Protein 2ZHG (pdb70)

Solvent-accessible surface area: 8100 Å² total; per-residue (Å²): 118,88,2,42,23,40,65,0,17,86,128,20,59,17,58,55,77,24,0,71,92,19,39,92,109,48,7,12,111,21,107,110,55,132,48,108,109,49,59,0,144,121,36,7,44,130,42,1,48,6,0,80,73,0,75,212,29,46,9,76,32,69,37,0,14,147,27,42,58,196,130,41,63,91,74,28,104,56,60,9,36,56,84,8,158,106,92,58,40,61,112,78,123,89,94,49,53,95,144,86,56,80,92,60,20,124,81,82,55,81,91,34,168,92,122,6,64,55,109,76,153

B-factor: mean 84.34, std 18.22, range [43.95, 150.49]

Structure (mmCIF, N/CA/C/O backbone):
data_2ZHG
#
_entry.id   2ZHG
#
_cell.length_a   53.374
_cell.length_b   53.374
_cell.length_c   355.159
_cell.angle_alpha   90.00
_cell.angle_beta   90.00
_cell.angle_gamma   120.00
#
_symmetry.space_group_name_H-M   'P 61 2 2'
#
loop_
_entity.id
_entity.type
_entity.pdbx_description
1 polymer "DNA (5'-D(*DGP*DCP*DCP*DTP*DCP*DAP*DAP*DGP*DTP*DTP*DAP*DAP*DCP*DTP*DTP*DGP*DAP*DGP*DGP*DC)-3')"
2 polymer 'Redox-sensitive transcriptional activator soxR'
3 non-polymer 'FE2/S2 (INORGANIC) CLUSTER'
4 non-polymer 2,3-DIHYDROXY-1,4-DITHIOBUTANE
5 non-polymer GLYCEROL
6 water water
#
loop_
_atom_site.group_PDB
_atom_site.id
_atom_site.type_symbol
_atom_site.label_atom_id
_atom_site.label_alt_id
_atom_site.label_comp_id
_atom_site.label_asym_id
_atom_site.label_entity_id
_atom_site.label_seq_id
_atom_site.pdbx_PDB_ins_code
_atom_site.Cartn_x
_atom_site.Cartn_y
_atom_site.Cartn_z
_atom_site.occupancy
_atom_site.B_iso_or_equiv
_atom_site.auth_seq_id
_atom_site.auth_comp_id
_atom_site.auth_asym_id
_atom_site.auth_atom_id
_atom_site.pdbx_PDB_model_num
ATOM 408 N N . ALA B 2 10 ? 18.413 -20.216 7.465 1.00 84.18 10 ALA A N 1
ATOM 409 C CA . ALA B 2 10 ? 17.264 -19.297 7.228 1.00 90.15 10 ALA A CA 1
ATOM 410 C C . ALA B 2 10 ? 17.043 -19.164 5.723 1.00 138.64 10 ALA A C 1
ATOM 411 O O . ALA B 2 10 ? 17.876 -19.609 4.925 1.00 103.44 10 ALA A O 1
ATOM 413 N N . LEU B 2 11 ? 15.912 -18.574 5.342 1.00 120.29 11 LEU A N 1
ATOM 414 C CA . LEU B 2 11 ? 15.590 -18.361 3.932 1.00 82.31 11 LEU A CA 1
ATOM 415 C C . LEU B 2 11 ? 16.073 -16.987 3.492 1.00 87.90 11 LEU A C 1
ATOM 416 O O . LEU B 2 11 ? 16.021 -16.016 4.251 1.00 91.39 11 LEU A O 1
ATOM 421 N N . LEU B 2 12 ? 16.532 -16.907 2.252 1.00 92.34 12 LEU A N 1
ATOM 422 C CA . LEU B 2 12 ? 17.036 -15.658 1.715 1.00 81.07 12 LEU A CA 1
ATOM 423 C C . LEU B 2 12 ? 15.943 -14.807 1.079 1.00 79.00 12 LEU A C 1
ATOM 424 O O . LEU B 2 12 ? 15.028 -15.329 0.440 1.00 65.64 12 LEU A O 1
ATOM 429 N N . THR B 2 13 ? 16.036 -13.494 1.261 1.00 101.67 13 THR A N 1
ATOM 430 C CA . THR B 2 13 ? 15.063 -12.595 0.657 1.00 92.33 13 THR A CA 1
ATOM 431 C C . THR B 2 13 ? 15.554 -12.261 -0.750 1.00 93.08 13 THR A C 1
ATOM 432 O O . THR B 2 13 ? 16.753 -12.316 -1.030 1.00 91.53 13 THR A O 1
ATOM 436 N N . PRO B 2 14 ? 14.629 -11.916 -1.658 1.00 86.97 14 PRO A N 1
ATOM 437 C CA . PRO B 2 14 ? 15.032 -11.588 -3.026 1.00 79.25 14 PRO A CA 1
ATOM 438 C C . PRO B 2 14 ? 16.200 -10.603 -3.079 1.00 101.28 14 PRO A C 1
ATOM 439 O O . PRO B 2 14 ? 17.110 -10.745 -3.898 1.00 76.74 14 PRO A O 1
ATOM 443 N N . GLY B 2 15 ? 16.172 -9.612 -2.194 1.00 68.76 15 GLY A N 1
ATOM 444 C CA . GLY B 2 15 ? 17.228 -8.616 -2.165 1.00 75.22 15 GLY A CA 1
ATOM 445 C C . GLY B 2 15 ? 18.593 -9.217 -1.903 1.00 75.95 15 GLY A C 1
ATOM 446 O O . GLY B 2 15 ? 19.535 -8.989 -2.661 1.00 76.14 15 GLY A O 1
ATOM 447 N N . GLU B 2 16 ? 18.701 -9.979 -0.818 1.00 87.50 16 GLU A N 1
ATOM 448 C CA . GLU B 2 16 ? 19.951 -10.630 -0.455 1.00 92.72 16 GLU A CA 1
ATOM 449 C C . GLU B 2 16 ? 20.487 -11.403 -1.655 1.00 95.25 16 GLU A C 1
ATOM 450 O O . GLU B 2 16 ? 21.570 -11.110 -2.171 1.00 92.80 16 GLU A O 1
ATOM 456 N N . VAL B 2 17 ? 19.709 -12.388 -2.096 1.00 90.18 17 VAL A N 1
ATOM 457 C CA . VAL B 2 17 ? 20.075 -13.226 -3.231 1.00 88.08 17 VAL A CA 1
ATOM 458 C C . VAL B 2 17 ? 20.590 -12.403 -4.406 1.00 88.08 17 VAL A C 1
ATOM 459 O O . VAL B 2 17 ? 21.441 -12.856 -5.168 1.00 70.86 17 VAL A O 1
ATOM 463 N N . ALA B 2 18 ? 20.072 -11.190 -4.547 1.00 77.86 18 ALA A N 1
ATOM 464 C CA . ALA B 2 18 ? 20.493 -10.311 -5.630 1.00 83.70 18 ALA A CA 1
ATOM 465 C C . ALA B 2 18 ? 21.916 -9.804 -5.398 1.00 86.06 18 ALA A C 1
ATOM 466 O O . ALA B 2 18 ? 22.699 -9.674 -6.339 1.00 87.47 18 ALA A O 1
ATOM 468 N N . LYS B 2 19 ? 22.249 -9.523 -4.142 1.00 83.61 19 LYS A N 1
ATOM 469 C CA . LYS B 2 19 ? 23.572 -9.026 -3.811 1.00 88.32 19 LYS A CA 1
ATOM 470 C C . LYS B 2 19 ? 24.596 -10.147 -3.902 1.00 83.80 19 LYS A C 1
ATOM 471 O O . LYS B 2 19 ? 25.666 -9.969 -4.485 1.00 94.65 19 LYS A O 1
ATOM 473 N N . ARG B 2 20 ? 24.261 -11.309 -3.347 1.00 102.20 20 ARG A N 1
ATOM 474 C CA . ARG B 2 20 ? 25.177 -12.446 -3.362 1.00 94.00 20 ARG A CA 1
ATOM 475 C C . ARG B 2 20 ? 25.289 -13.134 -4.718 1.00 96.11 20 ARG A C 1
ATOM 476 O O . ARG B 2 20 ? 26.191 -13.945 -4.929 1.00 95.34 20 ARG A O 1
ATOM 484 N N . SER B 2 21 ? 24.379 -12.812 -5.634 1.00 90.90 21 SER A N 1
ATOM 485 C CA . SER B 2 21 ? 24.408 -13.393 -6.973 1.00 93.26 21 SER A CA 1
ATOM 486 C C . SER B 2 21 ? 24.971 -12.387 -7.956 1.00 84.24 21 SER A C 1
ATOM 487 O O . SER B 2 21 ? 25.654 -12.756 -8.908 1.00 93.26 21 SE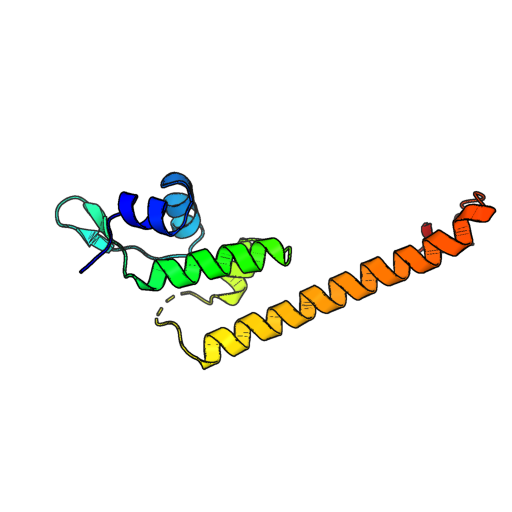R A O 1
ATOM 490 N N . GLY B 2 22 ? 24.677 -11.111 -7.716 1.00 82.69 22 GLY A N 1
ATOM 491 C CA . GLY B 2 22 ? 25.146 -10.060 -8.600 1.00 80.94 22 GLY A CA 1
ATOM 492 C C . GLY B 2 22 ? 24.221 -9.941 -9.797 1.00 81.51 22 GLY A C 1
ATOM 493 O O . GLY B 2 22 ? 24.639 -9.587 -10.901 1.00 97.91 22 GLY A O 1
ATOM 494 N N . VAL B 2 23 ? 22.950 -10.251 -9.567 1.00 80.07 23 VAL A N 1
ATOM 495 C CA . VAL B 2 23 ? 21.929 -10.190 -10.601 1.00 77.65 23 VAL A CA 1
ATOM 496 C C . VAL B 2 23 ? 20.777 -9.321 -10.114 1.00 75.96 23 VAL A C 1
ATOM 497 O O . VAL B 2 23 ? 20.569 -9.175 -8.911 1.00 79.31 23 VAL A O 1
ATOM 501 N N . ALA B 2 24 ? 20.027 -8.751 -11.048 1.00 84.59 24 ALA A N 1
ATOM 502 C CA . ALA B 2 24 ? 18.894 -7.906 -10.699 1.00 67.88 24 ALA A CA 1
ATOM 503 C C . ALA 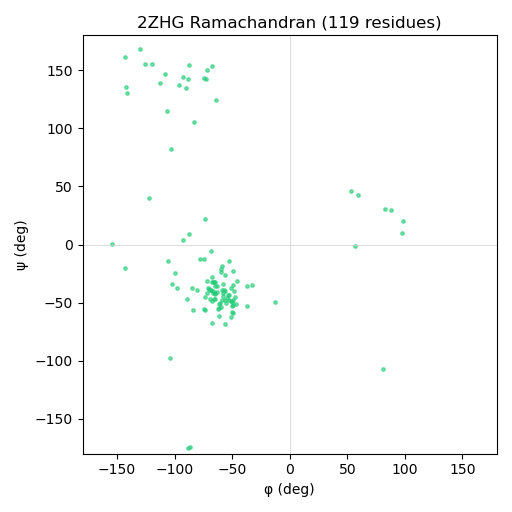B 2 24 ? 17.802 -8.754 -10.063 1.00 74.41 24 ALA A C 1
ATOM 504 O O . ALA B 2 24 ? 17.713 -9.959 -10.321 1.00 84.59 24 ALA A O 1
ATOM 506 N N . VAL B 2 25 ? 16.978 -8.140 -9.218 1.00 67.61 25 VAL A N 1
ATOM 507 C CA . VAL B 2 25 ? 15.884 -8.884 -8.615 1.00 62.21 25 VAL A CA 1
ATOM 508 C C . VAL B 2 25 ? 14.959 -9.251 -9.769 1.00 62.96 25 VAL A C 1
ATOM 509 O O . VAL B 2 25 ? 14.321 -10.306 -9.761 1.00 60.07 25 VAL A O 1
ATOM 513 N N . SER B 2 26 ? 14.902 -8.373 -10.769 1.00 65.78 26 SER A N 1
ATOM 514 C CA . SER B 2 26 ? 14.079 -8.620 -11.944 1.00 60.13 26 SER A CA 1
ATOM 515 C C . SER B 2 26 ? 14.648 -9.829 -12.668 1.00 65.78 26 SER A C 1
ATOM 516 O O . SER B 2 26 ? 13.910 -10.585 -13.294 1.00 52.21 26 SER A O 1
ATOM 519 N N . ALA B 2 27 ? 15.968 -9.995 -12.597 1.00 56.94 27 ALA A N 1
ATOM 520 C CA . ALA B 2 27 ? 16.630 -11.128 -13.236 1.00 50.46 27 ALA A CA 1
ATOM 521 C C . ALA B 2 27 ? 16.156 -12.411 -12.553 1.00 65.61 27 ALA A C 1
ATOM 522 O O . ALA B 2 27 ? 15.863 -13.414 -13.223 1.00 60.77 27 ALA A O 1
ATOM 524 N N . LEU B 2 28 ? 16.073 -12.377 -11.220 1.00 57.39 28 LEU A N 1
ATOM 525 C CA . LEU B 2 28 ? 15.616 -13.538 -10.463 1.00 73.22 28 LEU A CA 1
ATOM 526 C C . LEU B 2 28 ? 14.150 -13.832 -10.801 1.00 55.35 28 LEU A C 1
ATOM 527 O O . LEU B 2 28 ? 13.767 -14.987 -10.989 1.00 59.26 28 LEU A O 1
ATOM 532 N N . HIS B 2 29 ? 13.328 -12.792 -10.897 1.00 51.93 29 HIS A N 1
ATOM 533 C CA . HIS B 2 29 ? 11.928 -12.995 -11.257 1.00 78.13 29 HIS A CA 1
ATOM 534 C C . HIS B 2 29 ? 11.847 -13.736 -12.577 1.00 61.47 29 HIS A C 1
ATOM 535 O O . HIS B 2 29 ? 11.101 -14.706 -12.721 1.00 78.13 29 HIS A O 1
ATOM 542 N N . PHE B 2 30 ? 12.624 -13.252 -13.540 1.00 66.86 30 PHE A N 1
ATOM 543 C CA . PHE B 2 30 ? 12.668 -13.816 -14.879 1.00 65.79 30 PHE A CA 1
ATOM 544 C C . PHE B 2 30 ? 13.135 -15.265 -14.879 1.00 63.53 30 PHE A C 1
ATOM 545 O O . PHE B 2 30 ? 12.476 -16.120 -15.461 1.00 67.16 30 PHE A O 1
ATOM 553 N N . TYR B 2 31 ? 14.257 -15.550 -14.227 1.00 84.32 31 TYR A N 1
ATOM 554 C CA . TYR B 2 31 ? 14.760 -16.918 -14.186 1.00 65.58 31 TYR A CA 1
ATOM 555 C C . TYR B 2 31 ? 13.721 -17.867 -13.620 1.00 70.74 31 TYR A C 1
ATOM 556 O O . TYR B 2 31 ? 13.564 -18.991 -14.098 1.00 72.11 31 TYR A O 1
ATOM 565 N N . GLU B 2 32 ? 13.009 -17.416 -12.598 1.00 74.76 32 GLU A N 1
ATOM 566 C CA . GLU B 2 32 ? 11.991 -18.248 -11.990 1.00 59.19 32 GLU A CA 1
ATOM 567 C C . GLU B 2 32 ? 10.840 -18.480 -12.972 1.00 57.21 32 GLU A C 1
ATOM 568 O O . GLU B 2 32 ? 10.306 -19.585 -13.058 1.00 74.76 32 GLU A O 1
ATOM 574 N N . SER B 2 33 ? 10.464 -17.445 -13.719 1.00 55.34 33 SER A N 1
ATOM 575 C CA . SER B 2 33 ? 9.374 -17.576 -14.677 1.00 55.39 33 SER A CA 1
ATOM 576 C C . SER B 2 33 ? 9.796 -18.508 -15.810 1.00 60.05 33 SER A C 1
ATOM 577 O O . SER B 2 33 ? 8.967 -19.218 -16.383 1.00 64.31 33 SER A O 1
ATOM 580 N N . LYS B 2 34 ? 11.087 -18.499 -16.136 1.00 67.35 34 LYS A N 1
ATOM 581 C CA . LYS B 2 34 ? 11.617 -19.376 -17.179 1.00 88.21 34 LYS A CA 1
ATOM 582 C C . LYS B 2 34 ? 11.984 -20.700 -16.512 1.00 67.45 34 LYS A C 1
ATOM 583 O O . LYS B 2 34 ? 12.620 -21.559 -17.121 1.00 70.06 34 LYS A O 1
ATOM 589 N N . GLY B 2 35 ? 11.586 -20.834 -15.246 1.00 79.76 35 GLY A N 1
ATOM 590 C CA . GLY B 2 35 ? 11.831 -22.041 -14.470 1.00 65.01 35 GLY A CA 1
ATOM 591 C C . GLY B 2 35 ? 13.262 -22.499 -14.246 1.00 63.10 35 GLY A C 1
ATOM 592 O O . GLY B 2 35 ? 13.546 -23.689 -14.335 1.00 72.82 35 GLY A O 1
ATOM 593 N N . LEU B 2 36 ? 14.171 -21.581 -13.943 1.00 84.44 36 LEU A N 1
ATOM 594 C CA . LEU B 2 36 ? 15.559 -21.972 -13.720 1.00 62.84 36 LEU A CA 1
ATOM 595 C C . LEU B 2 36 ? 15.912 -21.927 -12.233 1.00 66.56 36 LEU A C 1
ATOM 596 O O . LEU B 2 36 ? 16.945 -22.451 -11.804 1.00 69.68 36 LEU A O 1
ATOM 601 N N . ILE B 2 37 ? 15.048 -21.293 -11.453 1.00 63.04 37 ILE A N 1
ATOM 602 C CA . ILE B 2 37 ? 15.232 -21.212 -10.015 1.00 56.79 37 ILE A CA 1
ATOM 603 C C . ILE B 2 37 ? 13.845 -21.319 -9.401 1.00 60.27 37 ILE A C 1
ATOM 604 O O . ILE B 2 37 ? 12.845 -21.127 -10.096 1.00 62.72 37 ILE A O 1
ATOM 609 N N . THR B 2 38 ? 13.775 -21.652 -8.116 1.00 85.69 38 THR A N 1
ATOM 610 C CA . THR B 2 38 ? 12.481 -21.805 -7.460 1.00 71.32 38 THR A CA 1
ATOM 611 C C . THR B 2 38 ? 12.252 -20.877 -6.285 1.00 72.23 38 THR A C 1
ATOM 612 O O . THR B 2 38 ? 13.185 -20.412 -5.631 1.00 70.04 38 THR A O 1
ATOM 616 N N . SER B 2 39 ? 10.982 -20.632 -6.007 1.00 72.26 39 SER A N 1
ATOM 617 C CA . SER B 2 39 ? 10.627 -19.760 -4.919 1.00 93.30 39 SER A CA 1
ATOM 618 C C . SER B 2 39 ? 9.597 -20.363 -3.980 1.00 74.40 39 SER A C 1
ATOM 619 O O . SER B 2 39 ? 8.978 -21.395 -4.248 1.00 93.30 39 SER A O 1
ATOM 622 N N . ILE B 2 40 ? 9.448 -19.687 -2.857 1.00 87.16 40 ILE A N 1
ATOM 623 C CA . ILE B 2 40 ? 8.509 -20.050 -1.823 1.00 88.31 40 ILE A CA 1
ATOM 624 C C . ILE B 2 40 ? 8.013 -18.688 -1.354 1.00 91.19 40 ILE A C 1
ATOM 625 O O . ILE B 2 40 ? 8.805 -17.754 -1.206 1.00 82.95 40 ILE A O 1
ATOM 630 N N . ARG B 2 41 ? 6.706 -18.557 -1.161 1.00 92.54 41 ARG A N 1
ATOM 631 C CA . ARG B 2 41 ? 6.151 -17.286 -0.715 1.00 92.84 41 ARG A CA 1
ATOM 632 C C . ARG B 2 41 ? 5.957 -17.296 0.800 1.00 93.25 41 ARG A C 1
ATOM 633 O O . ARG B 2 41 ? 5.507 -18.292 1.366 1.00 96.07 41 ARG A O 1
ATOM 641 N N . ASN B 2 42 ? 6.311 -16.192 1.454 1.00 93.36 42 ASN A N 1
ATOM 642 C CA . ASN B 2 42 ? 6.161 -16.083 2.902 1.00 95.44 42 ASN A CA 1
ATOM 643 C C . ASN B 2 42 ? 4.747 -15.602 3.236 1.00 95.16 42 ASN A C 1
ATOM 644 O O . ASN B 2 42 ? 3.909 -15.469 2.346 1.00 100.26 42 ASN A O 1
ATOM 649 N N . SER B 2 43 ? 4.474 -15.342 4.509 1.00 131.48 43 SER A N 1
ATOM 650 C CA . SER B 2 43 ? 3.136 -14.923 4.914 1.00 89.84 43 SER A CA 1
ATOM 651 C C . SER B 2 43 ? 2.562 -13.721 4.150 1.00 131.48 43 SER A C 1
ATOM 652 O O . SER B 2 43 ? 1.360 -13.465 4.211 1.00 92.54 43 SER A O 1
ATOM 655 N N . GLY B 2 44 ? 3.410 -13.000 3.421 1.00 88.73 44 GLY A N 1
ATOM 656 C CA . GLY B 2 44 ? 2.942 -11.844 2.670 1.00 86.99 44 GLY A CA 1
ATOM 657 C C . GLY B 2 44 ? 3.218 -11.930 1.177 1.00 92.48 44 GLY A C 1
ATOM 658 O O . GLY B 2 44 ? 3.588 -10.941 0.550 1.00 92.31 44 GLY A O 1
ATOM 659 N N . ASN B 2 45 ? 3.037 -13.125 0.619 1.00 95.68 45 ASN A N 1
ATOM 660 C CA . ASN B 2 45 ? 3.245 -13.411 -0.803 1.00 90.23 45 ASN A CA 1
ATOM 661 C C . ASN B 2 45 ? 4.634 -13.083 -1.340 1.00 91.15 45 ASN A C 1
ATOM 662 O O . ASN B 2 45 ? 4.915 -13.302 -2.520 1.00 86.99 45 ASN A O 1
ATOM 667 N N . GLN B 2 46 ? 5.498 -12.560 -0.475 1.00 88.10 46 GLN A N 1
ATOM 668 C CA . GLN B 2 46 ? 6.867 -12.224 -0.861 1.00 86.93 46 GLN A CA 1
ATOM 669 C C . GLN B 2 46 ? 7.687 -13.507 -1.030 1.00 88.69 46 GLN A C 1
ATOM 670 O O . GLN B 2 46 ? 7.509 -14.467 -0.285 1.00 90.43 46 GLN A O 1
ATOM 676 N N . ARG B 2 47 ? 8.575 -13.526 -2.019 1.00 84.98 47 ARG A N 1
ATOM 677 C CA . ARG B 2 47 ? 9.408 -14.698 -2.278 1.00 75.36 47 ARG A CA 1
ATOM 678 C C . ARG B 2 47 ? 10.486 -14.880 -1.216 1.00 90.72 47 ARG A C 1
ATOM 679 O O . ARG B 2 47 ? 10.972 -13.913 -0.627 1.00 75.92 47 ARG A O 1
ATOM 687 N N . ARG B 2 48 ? 10.863 -16.132 -0.991 1.00 70.39 48 ARG A N 1
ATOM 688 C CA . ARG B 2 48 ? 11.915 -16.475 -0.043 1.00 69.54 48 ARG A CA 1
ATOM 689 C C . ARG B 2 48 ? 12.690 -17.606 -0.703 1.00 72.78 48 ARG A C 1
ATOM 690 O O . ARG B 2 48 ? 12.096 -18.570 -1.193 1.00 81.66 48 ARG A O 1
ATOM 698 N N . TYR B 2 49 ? 14.015 -17.477 -0.740 1.00 77.21 49 TYR A N 1
ATOM 699 C CA . TYR B 2 49 ? 14.841 -18.485 -1.396 1.00 79.06 49 TYR A CA 1
ATOM 700 C C . TYR B 2 49 ? 15.684 -19.399 -0.533 1.00 83.50 49 TYR A C 1
ATOM 701 O O . TYR B 2 49 ? 16.205 -19.017 0.518 1.00 82.40 49 TYR A O 1
ATOM 710 N N . LYS B 2 50 ? 15.819 -20.614 -1.049 1.00 85.74 50 LYS A N 1
ATOM 711 C CA . LYS B 2 50 ? 16.590 -21.702 -0.465 1.00 91.12 50 LYS A CA 1
ATOM 712 C C . LYS B 2 50 ? 18.049 -21.487 -0.882 1.00 91.66 50 LYS A C 1
ATOM 713 O O . LYS B 2 50 ? 18.375 -21.735 -2.035 1.00 107.77 50 LYS A O 1
ATOM 719 N N . ARG B 2 51 ? 18.911 -21.034 0.030 1.00 98.02 51 ARG A N 1
ATOM 720 C CA . ARG B 2 51 ? 20.342 -20.803 -0.255 1.00 100.84 51 ARG A CA 1
ATOM 721 C C . ARG B 2 51 ? 20.825 -21.401 -1.578 1.00 94.97 51 ARG A C 1
ATOM 722 O O . ARG B 2 51 ? 21.493 -20.738 -2.376 1.00 95.44 51 ARG A O 1
ATOM 730 N N . ASP B 2 52 ? 20.495 -22.673 -1.770 1.00 91.26 52 ASP A N 1
ATOM 731 C CA . ASP B 2 52 ? 20.829 -23.432 -2.966 1.00 89.53 52 ASP A CA 1
ATOM 732 C C . ASP B 2 52 ? 20.740 -22.573 -4.233 1.00 90.89 52 ASP A C 1
ATOM 733 O O . ASP B 2 52 ? 21.526 -22.743 -5.166 1.00 86.06 52 ASP A O 1
ATOM 738 N N . VAL B 2 53 ? 19.779 -21.652 -4.258 1.00 86.39 53 VAL A N 1
ATOM 739 C CA . VAL B 2 53 ? 19.578 -20.785 -5.407 1.00 82.18 53 VAL A CA 1
ATOM 740 C C . VAL B 2 53 ? 20.893 -20.131 -5.817 1.00 81.17 53 VAL A C 1
ATOM 741 O O . VAL B 2 53 ? 21.163 -19.973 -7.008 1.00 89.95 53 VAL A O 1
ATOM 745 N N . LEU B 2 54 ? 21.717 -19.769 -4.838 1.00 76.75 54 LEU A N 1
ATOM 746 C CA . LEU B 2 54 ? 23.001 -19.151 -5.135 1.00 64.79 54 LEU A CA 1
ATOM 747 C C . LEU B 2 54 ? 23.8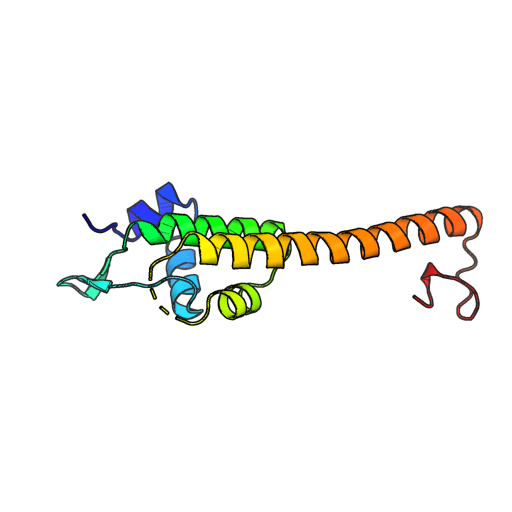28 -20.009 -6.082 1.00 70.84 54 LEU A C 1
ATOM 748 O O . LEU B 2 54 ? 24.388 -19.506 -7.054 1.00 71.85 54 LEU A O 1
ATOM 753 N N . ARG B 2 55 ? 23.895 -21.308 -5.803 1.00 78.44 55 ARG A N 1
ATOM 754 C CA . ARG B 2 55 ? 24.656 -22.231 -6.642 1.00 82.58 55 ARG A CA 1
ATOM 755 C C . ARG B 2 55 ? 24.092 -22.309 -8.053 1.00 82.71 55 ARG A C 1
ATOM 756 O O . ARG B 2 55 ? 24.842 -22.355 -9.023 1.00 89.88 55 ARG A O 1
ATOM 764 N N . TYR B 2 56 ? 22.770 -22.333 -8.168 1.00 80.81 56 TYR A N 1
ATOM 765 C CA . TYR B 2 56 ? 22.135 -22.399 -9.475 1.00 76.87 56 TYR A CA 1
ATOM 766 C C . TYR B 2 56 ? 22.463 -21.183 -10.298 1.00 70.74 56 TYR A C 1
ATOM 767 O O . TYR B 2 56 ? 22.965 -21.299 -11.415 1.00 64.31 56 TYR A O 1
ATOM 776 N N . VAL B 2 57 ? 22.175 -20.013 -9.741 1.00 61.90 57 VAL A N 1
ATOM 777 C CA . VAL B 2 57 ? 22.442 -18.776 -10.445 1.00 64.90 57 VAL A CA 1
ATOM 778 C C . VAL B 2 57 ? 23.879 -18.797 -10.925 1.00 66.43 57 VAL A C 1
ATOM 779 O O . VAL B 2 57 ? 24.149 -18.518 -12.095 1.00 53.61 57 VAL A O 1
ATOM 783 N N . ALA B 2 58 ? 24.793 -19.149 -10.021 1.00 69.52 58 ALA A N 1
ATOM 784 C CA . ALA B 2 58 ? 26.217 -19.241 -10.348 1.00 65.58 58 ALA A CA 1
ATOM 785 C C . ALA B 2 58 ? 26.397 -20.127 -11.574 1.00 65.14 58 ALA A C 1
ATOM 786 O O . ALA B 2 58 ? 27.164 -19.809 -12.482 1.00 66.30 58 ALA A O 1
ATOM 788 N N . ILE B 2 59 ? 25.676 -21.241 -11.588 1.00 57.43 59 ILE A N 1
ATOM 789 C CA . ILE B 2 59 ? 25.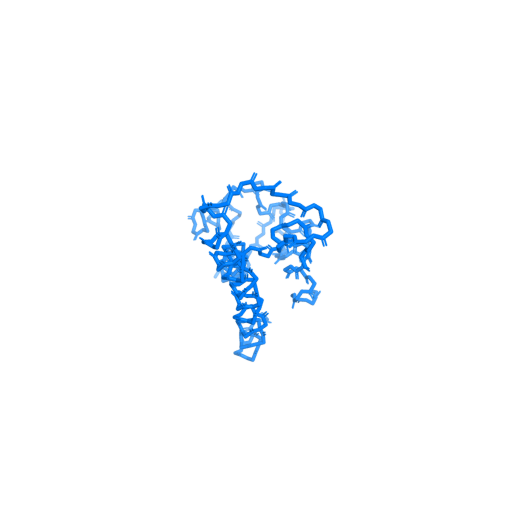732 -22.180 -12.689 1.00 65.63 59 ILE A CA 1
ATOM 790 C C . ILE B 2 59 ? 25.112 -21.566 -13.937 1.00 61.81 59 ILE A C 1
ATOM 791 O O . ILE B 2 59 ? 25.618 -21.752 -15.048 1.00 63.38 59 ILE A O 1
ATOM 796 N N . ILE B 2 60 ? 24.023 -20.826 -13.763 1.00 60.55 60 ILE A N 1
ATOM 797 C CA . ILE B 2 60 ? 23.380 -20.208 -14.916 1.00 72.70 60 ILE A CA 1
ATOM 798 C C . ILE B 2 60 ? 24.386 -19.311 -15.622 1.00 62.37 60 ILE A C 1
ATOM 799 O O . ILE B 2 60 ? 24.479 -19.308 -16.848 1.00 60.63 60 ILE A O 1
ATOM 804 N N . LYS B 2 61 ? 25.158 -18.570 -14.841 1.00 58.58 61 LYS A N 1
ATOM 805 C CA . LYS B 2 61 ? 26.156 -17.681 -15.405 1.00 67.35 61 LYS A CA 1
ATOM 806 C C . LYS B 2 61 ? 27.335 -18.395 -1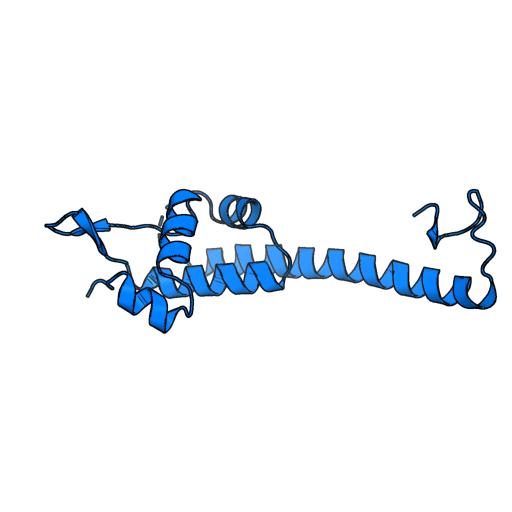6.048 1.00 63.91 61 LYS A C 1
ATOM 807 O O . LYS B 2 61 ? 27.857 -17.952 -17.077 1.00 69.54 61 LYS A O 1
ATOM 813 N N . ILE B 2 62 ? 27.774 -19.493 -15.448 1.00 68.10 62 ILE A N 1
ATOM 814 C CA . ILE B 2 62 ? 28.886 -20.211 -16.041 1.00 62.12 62 ILE A CA 1
ATOM 815 C C . ILE B 2 62 ? 28.355 -20.763 -17.357 1.00 58.40 62 ILE A C 1
ATOM 816 O O . ILE B 2 62 ? 29.035 -20.703 -18.374 1.00 56.73 62 ILE A O 1
ATOM 821 N N . ALA B 2 63 ? 27.125 -21.269 -17.342 1.00 61.78 63 ALA A N 1
ATOM 822 C CA . ALA B 2 63 ? 26.525 -21.810 -18.557 1.00 63.07 63 ALA A CA 1
ATOM 823 C C . ALA B 2 63 ? 26.452 -20.746 -19.645 1.00 65.12 63 ALA A C 1
ATOM 824 O O . ALA B 2 63 ? 26.663 -21.041 -20.824 1.00 59.31 63 ALA A O 1
ATOM 826 N N . GLN B 2 64 ? 26.139 -19.514 -19.248 1.00 56.82 64 GLN A N 1
ATOM 827 C CA . GLN B 2 64 ? 26.051 -18.413 -20.195 1.00 54.74 64 GLN A CA 1
ATOM 828 C C . GLN B 2 64 ? 27.424 -18.162 -20.786 1.00 67.27 64 GLN A C 1
ATOM 829 O O . GLN B 2 64 ? 27.555 -18.018 -22.002 1.00 63.18 64 GLN A O 1
ATOM 835 N N . ARG B 2 65 ? 28.445 -18.096 -19.928 1.00 55.08 65 ARG A N 1
ATOM 836 C CA . ARG B 2 65 ? 29.811 -17.874 -20.403 1.00 62.65 65 ARG A CA 1
ATOM 837 C C . ARG B 2 65 ? 30.141 -18.922 -21.472 1.00 59.06 65 ARG A C 1
ATOM 838 O O . ARG B 2 65 ? 30.717 -18.604 -22.510 1.00 64.40 65 ARG A O 1
ATOM 846 N N . ILE B 2 66 ? 29.757 -20.169 -21.215 1.00 63.52 66 ILE A N 1
ATOM 847 C CA . ILE B 2 66 ? 29.991 -21.260 -22.158 1.00 63.41 66 ILE A CA 1
ATOM 848 C C . ILE B 2 66 ? 29.290 -20.947 -23.482 1.00 69.60 66 ILE A C 1
ATOM 849 O O . ILE B 2 66 ? 29.628 -21.514 -24.525 1.00 76.37 66 ILE A O 1
ATOM 854 N N . GLY B 2 67 ? 28.296 -20.058 -23.423 1.00 76.11 67 GLY A N 1
ATOM 855 C CA . GLY B 2 67 ? 27.553 -19.671 -24.613 1.00 74.29 67 GLY A CA 1
ATOM 856 C C . GLY B 2 67 ? 26.241 -20.418 -24.758 1.00 76.32 67 GLY A C 1
ATOM 857 O O . GLY B 2 67 ? 25.665 -20.494 -25.847 1.00 84.96 67 GLY A O 1
ATOM 858 N N . ILE B 2 68 ? 25.766 -20.962 -23.643 1.00 76.48 68 ILE A N 1
ATOM 859 C CA . ILE B 2 68 ? 24.529 -21.729 -23.617 1.00 77.15 68 ILE A CA 1
ATOM 860 C C . ILE B 2 68 ? 23.287 -20.877 -23.340 1.00 76.54 68 ILE A C 1
ATOM 861 O O . ILE B 2 68 ? 23.290 -20.030 -22.443 1.00 80.68 68 ILE A O 1
ATOM 866 N N . PRO B 2 69 ? 22.206 -21.095 -24.119 1.00 75.60 69 PRO A N 1
ATOM 867 C CA . PRO B 2 69 ? 20.942 -20.362 -23.979 1.00 73.89 69 PRO A CA 1
ATOM 868 C C . PRO B 2 69 ? 20.111 -20.784 -22.768 1.00 71.78 69 PRO A C 1
ATOM 869 O O . PRO B 2 69 ? 20.066 -21.958 -22.410 1.00 68.92 69 PRO A O 1
ATOM 873 N N . LEU B 2 70 ? 19.448 -19.818 -22.146 1.00 82.98 70 LEU A N 1
ATOM 874 C CA . LEU B 2 70 ? 18.624 -20.092 -20.981 1.00 61.89 70 LEU A CA 1
ATOM 875 C C . LEU B 2 70 ? 17.708 -21.299 -21.174 1.00 61.68 70 LEU A C 1
ATOM 876 O O . LEU B 2 70 ? 17.678 -22.195 -20.332 1.00 65.72 70 LEU A O 1
ATOM 881 N N . ALA B 2 71 ? 16.961 -21.326 -22.273 1.00 70.25 71 ALA A N 1
ATOM 882 C CA . ALA B 2 71 ? 16.049 -22.438 -22.541 1.00 76.73 71 ALA A CA 1
ATOM 883 C C . ALA B 2 71 ? 16.773 -23.766 -22.369 1.00 80.00 71 ALA A C 1
ATOM 884 O O . ALA B 2 71 ? 16.274 -24.679 -21.713 1.00 76.50 71 ALA A O 1
ATOM 886 N N . THR B 2 72 ? 17.954 -23.857 -22.972 1.00 77.74 72 THR A N 1
ATOM 887 C CA . THR B 2 72 ? 18.789 -25.048 -22.897 1.00 72.66 72 THR A CA 1
ATOM 888 C C . THR B 2 72 ? 19.267 -25.298 -21.469 1.00 71.36 72 THR A C 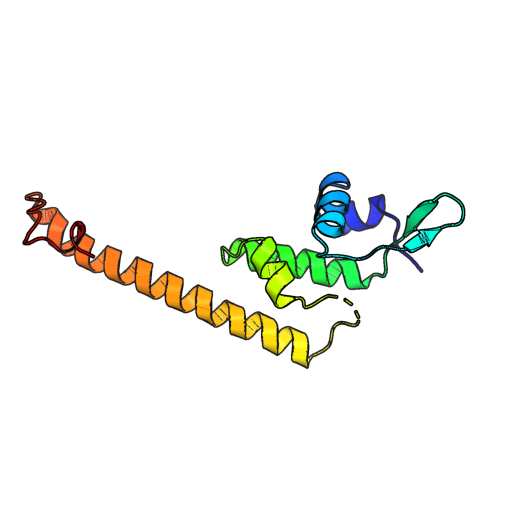1
ATOM 889 O O . THR B 2 72 ? 19.396 -26.440 -21.043 1.00 74.84 72 THR A O 1
ATOM 893 N N . ILE B 2 73 ? 19.545 -24.232 -20.730 1.00 64.21 73 ILE A N 1
ATOM 894 C CA . ILE B 2 73 ? 19.995 -24.394 -19.358 1.00 69.10 73 ILE A CA 1
ATOM 895 C C . ILE B 2 73 ? 18.853 -24.967 -18.524 1.00 69.68 73 ILE A C 1
ATOM 896 O O . ILE B 2 73 ? 19.086 -25.651 -17.530 1.00 77.86 73 ILE A O 1
ATOM 901 N N . GLY B 2 74 ? 17.619 -24.681 -18.930 1.00 68.11 74 GLY A N 1
ATOM 902 C CA . GLY B 2 74 ? 16.474 -25.218 -18.217 1.00 71.86 74 GLY A CA 1
ATOM 903 C C . GLY B 2 74 ? 16.296 -26.641 -18.704 1.00 80.65 74 GLY A C 1
ATOM 904 O O . GLY B 2 74 ? 16.004 -27.554 -17.933 1.00 77.70 74 GLY A O 1
ATOM 905 N N . GLU B 2 75 ? 16.499 -26.814 -20.007 1.00 94.84 75 GLU A N 1
ATOM 906 C CA . GLU B 2 75 ? 16.394 -28.109 -20.670 1.00 99.74 75 GLU A CA 1
ATOM 907 C C . GLU B 2 75 ? 17.371 -29.100 -20.054 1.00 101.48 75 GLU A C 1
ATOM 908 O O . GLU B 2 75 ? 17.229 -30.307 -20.224 1.00 110.31 75 GLU A O 1
ATOM 914 N N . ALA B 2 76 ? 18.371 -28.582 -19.350 1.00 102.29 76 ALA A N 1
ATOM 915 C CA . ALA B 2 76 ? 19.378 -29.420 -18.709 1.00 99.71 76 ALA A CA 1
ATOM 916 C C . ALA B 2 76 ? 19.070 -29.579 -17.225 1.00 102.94 76 ALA A C 1
ATOM 917 O O . ALA B 2 76 ? 19.477 -30.549 -16.590 1.00 88.21 76 ALA A O 1
ATOM 919 N N . PHE B 2 77 ? 18.340 -28.613 -16.683 1.00 99.75 77 PHE A N 1
ATOM 920 C CA . PHE B 2 77 ? 17.976 -28.613 -15.274 1.00 102.96 77 PHE A CA 1
ATOM 921 C C . PHE B 2 77 ? 16.828 -29.560 -14.913 1.00 105.47 77 PHE A C 1
ATOM 922 O O . PHE B 2 77 ? 16.597 -29.832 -13.735 1.00 112.81 77 PHE A O 1
ATOM 930 N N . GLY B 2 78 ? 16.117 -30.075 -15.912 1.00 106.90 78 GLY A N 1
ATOM 931 C CA . GLY B 2 78 ? 15.007 -30.962 -15.613 1.00 107.85 78 GLY A CA 1
ATOM 932 C C . GLY B 2 78 ? 13.793 -30.134 -15.231 1.00 113.38 78 GLY A C 1
ATOM 933 O O . GLY B 2 78 ? 13.188 -29.505 -16.095 1.00 127.05 78 GLY A O 1
ATOM 934 N N . VAL B 2 79 ? 13.427 -30.120 -13.950 1.00 115.40 79 VAL A N 1
ATOM 935 C CA . VAL B 2 79 ? 12.273 -29.335 -13.504 1.00 116.36 79 VAL A CA 1
ATOM 936 C C . VAL B 2 79 ? 12.510 -28.720 -12.125 1.00 116.09 79 VAL A C 1
ATOM 937 O O . VAL B 2 79 ? 12.181 -29.316 -11.097 1.00 115.28 79 VAL A O 1
ATOM 941 N N . THR B 2 85 ? 18.135 -29.495 -3.724 1.00 117.96 85 THR A N 1
ATOM 942 C CA . THR B 2 85 ? 18.000 -30.719 -4.503 1.00 111.00 85 THR A CA 1
ATOM 943 C C . THR B 2 85 ? 19.071 -30.834 -5.588 1.00 114.96 85 THR A C 1
ATOM 944 O O . THR B 2 85 ? 18.823 -31.438 -6.638 1.00 120.55 85 THR A O 1
ATOM 946 N N . LEU B 2 86 ? 20.249 -30.251 -5.348 1.00 114.63 86 LEU A N 1
ATOM 947 C CA . LEU B 2 86 ? 21.352 -30.325 -6.317 1.00 116.37 86 LEU A CA 1
ATOM 948 C C . LEU B 2 86 ? 22.436 -31.274 -5.815 1.00 115.90 86 LEU A C 1
ATOM 949 O O . LEU B 2 86 ? 23.097 -31.004 -4.808 1.00 119.43 86 LEU A O 1
ATOM 954 N N . SER B 2 87 ? 22.628 -32.370 -6.545 1.00 114.34 87 SER A N 1
ATOM 955 C CA . SER B 2 87 ? 23.592 -33.405 -6.183 1.00 111.19 87 SER A CA 1
ATOM 956 C C . SER B 2 87 ? 25.017 -33.225 -6.687 1.00 107.26 87 SER A C 1
ATOM 957 O O . SER B 2 87 ? 25.373 -32.205 -7.282 1.00 102.09 87 SER A O 1
ATOM 960 N N . ALA B 2 88 ? 25.824 -34.249 -6.424 1.00 104.56 88 ALA A N 1
ATOM 961 C CA . ALA B 2 88 ? 27.215 -34.292 -6.848 1.00 110.05 88 ALA A CA 1
ATOM 962 C C . ALA B 2 88 ? 27.186 -34.829 -8.270 1.00 104.27 88 ALA A C 1
ATOM 963 O O . ALA B 2 88 ? 27.960 -34.403 -9.133 1.00 110.33 88 ALA A O 1
ATOM 965 N N . LYS B 2 89 ? 26.275 -35.770 -8.501 1.00 104.45 89 LYS A N 1
ATOM 966 C CA . LYS B 2 89 ? 26.109 -36.375 -9.814 1.00 88.40 89 LYS A CA 1
ATOM 967 C C . LYS B 2 89 ? 25.615 -35.318 -10.795 1.00 87.01 89 LYS A C 1
ATOM 968 O O . LYS B 2 89 ? 26.141 -35.192 -11.902 1.00 97.88 89 LYS A O 1
ATOM 970 N N . GLU B 2 90 ? 24.601 -34.562 -10.380 1.00 94.02 90 GLU A N 1
ATOM 971 C CA . GLU B 2 90 ? 24.030 -33.510 -11.215 1.00 85.78 90 GLU A CA 1
ATOM 972 C C . GLU B 2 90 ? 25.151 -32.633 -11.754 1.00 89.83 90 GLU A C 1
ATOM 973 O O . GLU B 2 90 ? 25.328 -32.506 -12.966 1.00 75.96 90 GLU A O 1
ATOM 975 N N . TRP B 2 91 ? 25.912 -32.034 -10.846 1.00 76.30 91 TRP A N 1
ATOM 976 C CA . TRP B 2 91 ? 27.022 -31.183 -11.239 1.00 82.17 91 TRP A CA 1
ATOM 977 C C . TRP B 2 91 ? 27.902 -31.832 -12.308 1.00 83.66 91 TRP A C 1
ATOM 978 O O . TRP B 2 91 ? 28.294 -31.188 -13.284 1.00 81.92 91 TRP A O 1
ATOM 989 N N . LYS B 2 92 ? 28.222 -33.107 -12.114 1.00 87.93 92 LYS A N 1
ATOM 990 C CA . LYS B 2 92 ? 29.048 -33.831 -13.071 1.00 83.67 92 LYS A CA 1
ATOM 991 C C . LYS B 2 92 ? 28.299 -33.996 -14.394 1.00 80.99 92 LYS A C 1
ATOM 992 O O . LYS B 2 92 ? 28.911 -34.019 -15.463 1.00 85.98 92 LYS A O 1
ATOM 994 N N . GLN B 2 93 ? 26.975 -34.115 -14.310 1.00 78.49 93 GLN A N 1
ATOM 995 C CA . GLN B 2 93 ? 26.137 -34.275 -15.491 1.00 75.64 93 GLN A CA 1
ATOM 996 C C . GLN B 2 93 ? 26.188 -32.979 -16.286 1.00 85.40 93 GLN A C 1
ATOM 997 O O . GLN B 2 93 ? 26.413 -32.984 -17.498 1.00 75.22 93 GLN A O 1
ATOM 999 N N . LEU B 2 94 ? 25.988 -31.866 -15.590 1.00 67.97 94 LEU A N 1
ATOM 1000 C CA . LEU B 2 94 ? 26.015 -30.563 -16.233 1.00 65.12 94 LEU A CA 1
ATOM 1001 C C . LEU B 2 94 ? 27.415 -30.215 -16.727 1.00 84.16 94 LEU A C 1
ATOM 1002 O O . LEU B 2 94 ? 27.647 -30.164 -17.933 1.00 72.37 94 LEU A O 1
ATOM 1007 N N . SER B 2 95 ? 28.350 -29.996 -15.806 1.00 70.73 95 SER A N 1
ATOM 1008 C CA . SER B 2 95 ? 29.724 -29.644 -16.169 1.00 78.84 95 SER A CA 1
ATOM 1009 C C . SER B 2 95 ? 30.234 -30.363 -17.427 1.00 72.80 95 SER A C 1
ATOM 1010 O O . SER B 2 95 ? 30.711 -29.718 -18.356 1.00 73.84 95 SER A O 1
ATOM 1013 N N . SER B 2 96 ? 30.132 -31.689 -17.459 1.00 91.80 96 SER A N 1
ATOM 1014 C CA . SER B 2 96 ? 30.589 -32.455 -18.617 1.00 86.56 96 SER A CA 1
ATOM 1015 C C . SER B 2 96 ? 29.795 -32.044 -19.855 1.00 94.24 96 SER A C 1
ATOM 1016 O O . SER B 2 96 ? 30.364 -31.661 -20.880 1.00 82.20 96 SER A O 1
ATOM 1019 N N . GLN B 2 97 ? 28.474 -32.129 -19.744 1.00 90.75 97 GLN A N 1
ATOM 1020 C CA . GLN B 2 97 ? 27.573 -31.761 -20.826 1.00 100.11 97 GLN A CA 1
ATOM 1021 C C . GLN B 2 97 ? 27.923 -30.389 -21.402 1.00 98.31 97 GLN A C 1
ATOM 1022 O O . GLN B 2 97 ? 27.588 -30.081 -22.545 1.00 103.03 97 GLN A O 1
ATOM 1028 N N . TRP B 2 98 ? 28.599 -29.564 -20.614 1.00 90.57 98 TRP A N 1
ATOM 1029 C CA . TRP B 2 98 ? 28.975 -28.245 -21.086 1.00 95.59 98 TRP A CA 1
ATOM 1030 C C . TRP B 2 98 ? 30.403 -28.220 -21.573 1.00 87.91 98 TRP A C 1
ATOM 1031 O O . TRP B 2 98 ? 30.717 -27.548 -22.547 1.00 96.94 98 TRP A O 1
ATOM 1042 N N . ARG B 2 99 ? 31.269 -28.955 -20.890 1.00 94.35 99 ARG A N 1
ATOM 1043 C CA . ARG B 2 99 ? 32.666 -29.039 -21.284 1.00 93.45 99 ARG A CA 1
ATOM 1044 C C . ARG B 2 99 ? 32.695 -29.601 -22.698 1.00 97.04 99 ARG A C 1
ATOM 1045 O O . ARG B 2 99 ? 33.640 -29.376 -23.449 1.00 99.65 99 ARG A O 1
ATOM 1053 N N . GLU B 2 100 ? 31.642 -30.322 -23.063 1.00 96.80 100 GLU A N 1
ATOM 1054 C CA . GLU B 2 100 ? 31.561 -30.905 -24.393 1.00 105.50 100 GLU A CA 1
ATOM 1055 C C . GLU B 2 100 ? 31.244 -29.854 -25.446 1.00 104.66 100 GLU A C 1
ATOM 1056 O O . GLU B 2 100 ? 31.972 -29.716 -26.422 1.00 103.76 100 GLU A O 1
ATOM 1062 N N . GLU B 2 101 ? 30.148 -29.127 -25.253 1.00 104.16 101 GLU A N 1
ATOM 1063 C CA . GLU B 2 101 ? 29.743 -28.075 -26.182 1.00 96.65 101 GLU A CA 1
ATOM 1064 C C . GLU B 2 101 ? 30.850 -27.043 -26.308 1.00 97.63 101 GLU A C 1
ATOM 1065 O O . GLU B 2 101 ? 31.178 -26.579 -27.399 1.00 97.66 101 GLU A O 1
ATOM 1071 N N . LEU B 2 102 ? 31.412 -26.681 -25.164 1.00 85.53 102 LEU A N 1
ATOM 1072 C CA . LEU B 2 102 ? 32.492 -25.715 -25.105 1.00 85.30 102 LEU A CA 1
ATOM 1073 C C . LEU B 2 102 ? 33.612 -26.218 -26.001 1.00 95.41 102 LEU A C 1
ATOM 1074 O O . LEU B 2 102 ? 34.409 -25.444 -26.534 1.00 95.62 102 LEU A O 1
ATOM 1079 N N . ASP B 2 103 ? 33.640 -27.534 -26.170 1.00 98.93 103 ASP A N 1
ATOM 1080 C CA . ASP B 2 103 ? 34.645 -28.195 -26.979 1.00 110.85 103 ASP A CA 1
ATOM 1081 C C . ASP B 2 103 ? 34.234 -28.164 -28.449 1.00 97.75 103 ASP A C 1
ATOM 1082 O O . ASP B 2 103 ? 34.979 -27.671 -29.294 1.00 112.14 103 ASP A O 1
ATOM 1087 N N . ARG B 2 104 ? 33.051 -28.690 -28.752 1.00 107.35 104 ARG A N 1
ATOM 1088 C CA . ARG B 2 104 ? 32.567 -28.699 -30.125 1.00 98.35 104 ARG A CA 1
ATOM 1089 C C . ARG B 2 104 ? 32.700 -27.286 -30.670 1.00 101.01 104 ARG A C 1
ATOM 1090 O O . ARG B 2 104 ? 33.309 -27.063 -31.715 1.00 99.46 104 ARG A O 1
ATOM 1092 N N . ARG B 2 105 ? 32.148 -26.332 -29.927 1.00 99.43 105 ARG A N 1
ATOM 1093 C CA . ARG B 2 105 ? 32.173 -24.929 -30.308 1.00 94.89 105 ARG A CA 1
ATOM 1094 C C . ARG B 2 105 ? 33.582 -24.500 -30.670 1.00 94.92 105 ARG A C 1
ATOM 1095 O O . ARG B 2 105 ? 33.799 -23.900 -31.718 1.00 106.31 105 ARG A O 1
ATOM 1103 N N . ILE B 2 106 ? 34.543 -24.821 -29.810 1.00 95.10 106 ILE A N 1
ATOM 1104 C CA . ILE B 2 106 ? 35.933 -24.459 -30.065 1.00 85.26 106 ILE A CA 1
ATOM 1105 C C . ILE B 2 106 ? 36.462 -25.052 -31.367 1.00 101.90 106 ILE A C 1
ATOM 1106 O O . ILE B 2 106 ? 37.078 -24.350 -32.169 1.00 93.59 106 ILE A O 1
ATOM 1111 N N . HIS B 2 107 ? 36.232 -26.343 -31.581 1.00 91.68 107 HIS A N 1
ATOM 1112 C CA . HIS B 2 107 ? 36.708 -26.975 -32.805 1.00 103.24 107 HIS A CA 1
ATOM 1113 C C . HIS B 2 107 ? 36.162 -26.259 -34.021 1.00 89.32 107 HIS A C 1
ATOM 1114 O O . HIS B 2 107 ? 36.864 -26.073 -35.014 1.00 90.42 107 HIS A O 1
ATOM 1121 N N . THR B 2 108 ? 34.906 -25.848 -33.928 1.00 102.31 108 THR A N 1
ATOM 1122 C CA . THR B 2 108 ? 34.259 -25.140 -35.015 1.00 82.75 108 THR A CA 1
ATOM 1123 C C . THR B 2 108 ? 35.011 -23.846 -35.302 1.00 82.87 108 THR A C 1
ATOM 1124 O O . THR B 2 108 ? 35.351 -23.564 -36.451 1.00 85.53 108 THR A O 1
ATOM 1128 N N . LEU B 2 109 ? 35.276 -23.068 -34.255 1.00 80.10 109 LEU A N 1
ATOM 1129 C CA . LEU B 2 109 ? 35.995 -21.808 -34.403 1.00 93.79 109 LEU A CA 1
ATOM 1130 C C . LEU B 2 109 ? 37.411 -22.030 -34.921 1.00 83.28 109 LEU A C 1
ATOM 1131 O O . LEU B 2 109 ? 37.927 -21.228 -35.699 1.00 88.46 109 LEU A O 1
ATOM 1136 N N . VAL B 2 110 ? 38.039 -23.121 -34.499 1.00 85.07 110 VAL A N 1
ATOM 1137 C CA . VAL B 2 110 ? 39.395 -23.412 -34.948 1.00 93.00 110 VAL A CA 1
ATOM 1138 C C . VAL B 2 110 ? 39.427 -23.786 -36.427 1.00 92.37 110 VAL A C 1
ATOM 1139 O O . VAL B 2 110 ? 40.344 -23.398 -37.147 1.00 73.45 110 VAL A O 1
ATOM 1143 N N . ALA B 2 111 ? 38.432 -24.541 -36.881 1.00 75.07 111 ALA A N 1
ATOM 1144 C CA . ALA B 2 111 ? 38.379 -24.926 -38.284 1.00 78.10 111 ALA A CA 1
ATOM 1145 C C . ALA B 2 111 ? 38.419 -23.631 -39.080 1.00 81.58 111 ALA A C 1
ATOM 1146 O O . ALA B 2 111 ? 39.227 -23.460 -39.997 1.00 84.35 111 ALA A O 1
ATOM 1148 N N . LEU B 2 112 ? 37.539 -22.715 -38.697 1.00 77.42 112 LEU A N 1
ATOM 1149 C CA . LEU B 2 112 ? 37.437 -21.420 -39.342 1.00 87.77 112 LEU A CA 1
ATOM 1150 C C . LEU B 2 112 ? 38.801 -20.761 -39.443 1.00 75.23 112 LEU A C 1
ATOM 1151 O O . LEU B 2 112 ? 39.264 -20.442 -40.534 1.00 78.81 112 LEU A O 1
ATOM 1156 N N . ARG B 2 113 ? 39.435 -20.565 -38.292 1.00 76.13 113 ARG A N 1
ATOM 1157 C CA . ARG B 2 113 ? 40.742 -19.925 -38.210 1.00 92.80 113 ARG A CA 1
ATOM 1158 C C . ARG B 2 113 ? 41.754 -20.511 -39.190 1.00 95.22 113 ARG A C 1
ATOM 1159 O O . ARG B 2 113 ? 42.613 -19.794 -39.706 1.00 100.79 113 ARG A O 1
ATOM 1167 N N . ASP B 2 114 ? 41.662 -21.815 -39.432 1.00 101.31 114 ASP A N 1
ATOM 1168 C CA . ASP B 2 114 ? 42.562 -22.472 -40.374 1.00 93.83 114 ASP A CA 1
ATOM 1169 C C . ASP B 2 114 ? 42.140 -22.076 -41.775 1.00 96.40 114 ASP A C 1
ATOM 1170 O O . ASP B 2 114 ? 42.943 -21.549 -42.551 1.00 90.94 114 ASP A O 1
ATOM 1175 N N . GLU B 2 115 ? 40.874 -22.335 -42.093 1.00 89.82 115 GLU A N 1
ATOM 1176 C CA . GLU B 2 115 ? 40.344 -21.976 -43.396 1.00 90.19 115 GLU A CA 1
ATOM 1177 C C . GLU B 2 115 ? 40.728 -2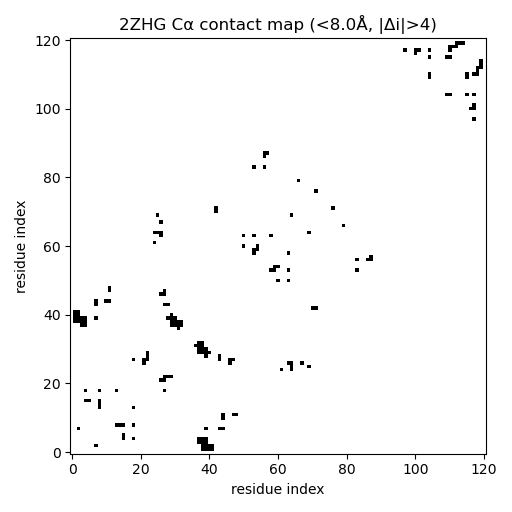0.515 -43.646 1.00 91.86 115 GLU A C 1
ATOM 1178 O O . GLU B 2 115 ? 41.330 -20.188 -44.669 1.00 91.28 115 GLU A O 1
ATOM 1184 N N . LEU B 2 116 ? 40.415 -19.655 -42.681 1.00 86.17 116 LEU A N 1
ATOM 1185 C CA . LEU B 2 116 ? 40.703 -18.230 -42.784 1.00 89.50 116 LEU A CA 1
ATOM 1186 C C . LEU B 2 116 ? 42.159 -17.924 -43.118 1.00 88.33 116 LEU A C 1
ATOM 1187 O O . LEU B 2 116 ? 42.429 -17.112 -43.999 1.00 101.93 116 LEU A O 1
ATOM 1192 N N . ASP B 2 117 ? 43.098 -18.559 -42.424 1.00 96.44 117 ASP A N 1
ATOM 1193 C CA . ASP B 2 117 ? 44.509 -18.296 -42.692 1.00 92.75 117 ASP A CA 1
ATOM 1194 C C . ASP B 2 117 ? 44.913 -18.574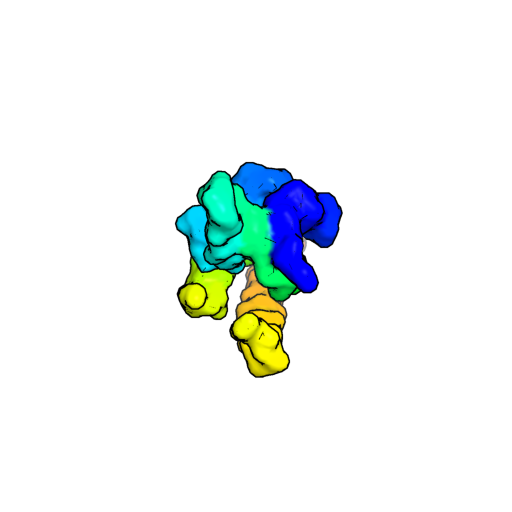 -44.131 1.00 103.74 117 ASP A C 1
ATOM 1195 O O . ASP B 2 117 ? 45.769 -17.878 -44.684 1.00 108.78 117 ASP A O 1
ATOM 1200 N N . GLY B 2 118 ? 44.303 -19.585 -44.741 1.00 102.09 118 GLY A N 1
ATOM 1201 C CA . GLY B 2 118 ? 44.634 -19.899 -46.117 1.00 92.79 118 GLY A CA 1
ATOM 1202 C C . GLY B 2 118 ? 44.128 -18.814 -47.048 1.00 100.98 118 GLY A C 1
ATOM 1203 O O . GLY B 2 118 ? 44.854 -18.318 -47.912 1.00 95.65 118 GLY A O 1
ATOM 1204 N N . CYS B 2 119 ? 42.876 -18.426 -46.837 1.00 97.43 119 CYS A N 1
ATOM 1205 C CA . CYS B 2 119 ? 42.215 -17.416 -47.652 1.00 97.36 119 CYS A CA 1
ATOM 1206 C C . CYS B 2 119 ? 42.722 -15.975 -47.532 1.00 92.43 119 CYS A C 1
ATOM 1207 O O . CYS B 2 119 ? 42.274 -15.099 -48.274 1.00 89.00 119 CYS A O 1
ATOM 1210 N N . ILE B 2 120 ? 43.650 -15.713 -46.620 1.00 91.11 120 ILE A N 1
ATOM 1211 C CA . ILE B 2 120 ? 44.141 -14.348 -46.467 1.00 95.26 120 ILE A CA 1
ATOM 1212 C C . ILE B 2 120 ? 45.026 -13.872 -47.620 1.00 94.68 120 ILE A C 1
ATOM 1213 O O . ILE B 2 120 ? 45.039 -12.684 -47.941 1.00 105.39 120 ILE A O 1
ATOM 1218 N N . GLY B 2 121 ? 45.760 -14.791 -48.242 1.00 97.36 121 GLY A N 1
ATOM 1219 C CA . GLY B 2 121 ? 46.622 -14.415 -49.351 1.00 92.27 121 GLY A CA 1
ATOM 1220 C C . GLY B 2 121 ? 45.878 -14.575 -50.659 1.00 93.63 121 GLY A C 1
ATOM 1221 O O . GLY B 2 121 ? 46.420 -14.372 -51.747 1.00 106.90 121 GLY A O 1
ATOM 1222 N N . CYS B 2 122 ? 44.609 -14.930 -50.533 1.00 87.52 122 CYS A N 1
ATOM 1223 C CA . CYS B 2 122 ? 43.758 -15.151 -51.676 1.00 81.34 122 CYS A CA 1
ATOM 1224 C C . CYS B 2 122 ? 42.804 -13.977 -51.879 1.00 85.95 122 CYS A C 1
ATOM 1225 O O . CYS B 2 122 ? 43.179 -12.960 -52.461 1.00 93.44 122 CYS A O 1
ATOM 1228 N N . GLY B 2 123 ? 41.576 -14.119 -51.387 1.00 87.57 123 GLY A N 1
ATOM 1229 C CA . GLY B 2 123 ? 40.594 -13.059 -51.517 1.00 84.32 123 GLY A CA 1
ATOM 1230 C C . GLY B 2 123 ? 39.682 -13.311 -52.693 1.00 78.50 123 GLY A C 1
ATOM 1231 O O . GLY B 2 123 ? 38.902 -12.442 -53.075 1.00 86.20 123 GLY A O 1
ATOM 1232 N N . CYS B 2 124 ? 39.779 -14.507 -53.265 1.00 67.11 124 CYS A N 1
ATOM 1233 C CA . CYS B 2 124 ? 38.962 -14.875 -54.412 1.00 81.57 124 CYS A CA 1
ATOM 1234 C C . CYS B 2 124 ? 37.525 -15.093 -53.988 1.00 71.43 124 CYS A C 1
ATOM 1235 O O . CYS B 2 124 ? 36.593 -14.682 -54.678 1.00 73.05 124 CYS A O 1
ATOM 1238 N N . LEU B 2 125 ? 37.358 -15.745 -52.843 1.00 74.15 125 LEU A N 1
ATOM 1239 C CA . LEU B 2 125 ? 36.039 -16.056 -52.319 1.00 67.10 125 LEU A CA 1
ATOM 1240 C C . LEU B 2 125 ? 35.252 -16.780 -53.404 1.00 65.01 125 LEU A C 1
ATOM 1241 O O . LEU B 2 125 ? 34.098 -16.457 -53.676 1.00 74.48 125 LEU A O 1
ATOM 1246 N N . SER B 2 126 ? 35.904 -17.751 -54.039 1.00 70.72 126 SER A N 1
ATOM 1247 C CA . SER B 2 126 ? 35.266 -18.539 -55.072 1.00 70.49 126 SER A CA 1
ATOM 1248 C C . SER B 2 126 ? 34.150 -19.295 -54.385 1.00 86.23 126 SER A C 1
ATOM 1249 O O . SER B 2 126 ? 34.392 -19.992 -53.397 1.00 76.85 126 SER A O 1
ATOM 1251 N N . ARG B 2 127 ? 32.933 -19.137 -54.874 1.00 76.23 127 ARG A N 1
ATOM 1252 C CA . ARG B 2 127 ? 31.807 -19.831 -54.287 1.00 87.36 127 ARG A CA 1
ATOM 1253 C C . ARG B 2 127 ? 32.071 -21.335 -54.287 1.00 85.25 127 ARG A C 1
ATOM 1254 O O . ARG B 2 127 ? 32.288 -21.941 -53.247 1.00 101.34 127 ARG A O 1
ATOM 1262 N N . SER B 2 128 ? 32.083 -21.922 -55.476 1.00 89.78 128 SER A N 1
ATOM 1263 C CA . SER B 2 128 ? 32.284 -23.350 -55.626 1.00 89.52 128 SER A CA 1
ATOM 1264 C C . SER B 2 128 ? 33.722 -23.821 -55.394 1.00 91.33 128 SER A C 1
ATOM 1265 O O . SER B 2 128 ? 34.088 -24.907 -55.867 1.00 96.29 128 SER A O 1
ATOM 1267 N N . ASP B 2 129 ? 34.538 -23.059 -54.672 1.00 88.06 129 ASP A N 1
ATOM 1268 C CA . ASP B 2 129 ? 35.929 -23.497 -54.480 1.00 93.55 129 ASP A CA 1
ATOM 1269 C C . ASP B 2 129 ? 36.706 -23.026 -53.258 1.00 101.16 129 ASP A C 1
ATOM 1270 O O . ASP B 2 129 ? 37.872 -23.388 -53.100 1.00 90.01 129 ASP A O 1
ATOM 1275 N N . CYS B 2 130 ? 36.076 -22.233 -52.406 1.00 88.22 130 CYS A N 1
ATOM 1276 C CA . CYS B 2 130 ? 36.741 -21.684 -51.254 1.00 84.71 130 CYS A CA 1
ATOM 1277 C C . CYS B 2 130 ? 36.169 -22.263 -49.972 1.00 98.03 130 CYS A C 1
ATOM 1278 O O . CYS B 2 130 ? 34.981 -22.469 -49.858 1.00 103.05 130 CYS A O 1
ATOM 1281 N N . PRO B 2 131 ? 37.022 -22.576 -48.994 1.00 98.49 131 PRO A N 1
ATOM 1282 C CA . PRO B 2 131 ? 36.397 -23.110 -47.773 1.00 86.63 131 PRO A CA 1
ATOM 1283 C C . PRO B 2 131 ? 35.433 -22.092 -47.117 1.00 88.44 131 PRO A C 1
ATOM 1284 O O . PRO B 2 131 ? 34.208 -22.310 -46.987 1.00 87.49 131 PRO A O 1
ATOM 1288 N N . LEU B 2 132 ? 36.013 -20.964 -46.721 1.00 84.64 132 LEU A N 1
ATOM 1289 C CA . LEU B 2 132 ? 35.284 -19.895 -46.059 1.00 90.36 132 LEU A CA 1
ATOM 1290 C C . LEU B 2 132 ? 33.846 -19.773 -46.524 1.00 73.31 132 LEU A C 1
ATOM 1291 O O . LEU B 2 132 ? 32.971 -19.486 -45.711 1.00 71.88 132 LEU A O 1
ATOM 1296 N N . ARG B 2 133 ? 33.573 -20.037 -47.799 1.00 69.31 133 ARG A N 1
ATOM 1297 C CA . ARG B 2 133 ? 32.197 -19.883 -48.260 1.00 97.28 133 ARG A CA 1
ATOM 1298 C C . ARG B 2 133 ? 31.304 -21.113 -48.129 1.00 99.50 133 ARG A C 1
ATOM 1299 O O . ARG B 2 133 ? 30.178 -21.028 -47.631 1.00 122.15 133 ARG A O 1
ATOM 1307 N N . ASN B 2 134 ? 31.815 -22.260 -48.548 1.00 117.63 134 ASN A N 1
ATOM 1308 C CA . ASN B 2 134 ? 31.088 -23.545 -48.511 1.00 124.77 134 ASN A CA 1
ATOM 1309 C C . ASN B 2 134 ? 31.654 -24.334 -47.325 1.00 119.29 134 ASN A C 1
ATOM 1310 O O . ASN B 2 134 ? 32.422 -25.249 -47.511 1.00 121.31 134 ASN A O 1
ATOM 1315 N N . PRO B 2 135 ? 31.172 -24.058 -46.092 1.00 118.87 135 PRO A N 1
ATOM 1316 C CA . PRO B 2 135 ? 31.606 -24.705 -44.838 1.00 130.02 135 PRO A CA 1
ATOM 1317 C C . PRO B 2 135 ? 31.501 -26.252 -44.745 1.00 128.73 135 PRO A C 1
ATOM 1318 O O . PRO B 2 135 ? 30.621 -26.769 -44.016 1.00 131.19 135 PRO A O 1
#

Sequence (121 aa):
ALLTPGEVAKRSGVAVSALHFYESKGLITSIRNSGNQRRYKRDVLRYVAIIKIAQRIGIPLATIGEAFGVTLSAKEWKQLSSQWREELDRRIHTLVALRDELDGCIGCGCLSRSDCPLRNP

Secondary structure (DSSP, 8-state):
-PBPHHHHHHHHTS-HHHHHHHHHTTSS--EE-TTS-EEB-TTHHHHHHHHHHHHHHT--HHHHHHHH-----HHHHHHHHHHHHHHHHHHHHHHHHHHHHHHHHTTT----GGG-TTT--

Nearest PDB structures (foldseek):
  2zhg-assembly1_A-2  TM=1.008E+00  e=8.353E-21  Escherichia coli K-12
  2zhh-assembly1_A-2  TM=9.415E-01  e=3.872E-19  Escherichia coli K-12
  5i44-assembly4_G-2  TM=8.579E-01  e=2.012E-02  Bacillus subtilis subsp. subtilis str. 168
  5i44-assembly1_D  TM=8.433E-01  e=2.588E-02  Bacillus subtilis subsp. subtilis str. 168
  5i44-assembly4_E  TM=8.786E-01  e=4.280E-02  Bacillus subtilis subsp. subtilis str. 168

Foldseek 3Di:
DWAFLVVLCVLLVHDSVVVVVLVVLQQADWDADPVRGTTHDVCRSVSSVVVVVLVVLVHDSNVSVVLVPNPQDPVSCVSVVVVSVVSSVVVVVVVVVLVVLVVVCPVPVPVDCVDGVNRVD

Radius of gyration: 20.9 Å; Cα contacts (8 Å, |Δi|>4): 96; chains: 1; bounding box: 44×28×63 Å